Protein AF-F7JP85-F1 (afdb_monomer_lite)

Sequence (120 aa):
MNEALAVYLNLDMENIEKNEEIIRKIDELLLTVGMKYSGIMNLYISVDEQKRDETVFRAEELLRNTDWLKDILSHILIGVITNACPIEEIQTDMMSNPSSEKWVYYEQYYQKTKQLPMQL

Foldseek 3Di:
DFFKKAWAWPDDPVCVVVVVVVLVVLQVQLVVLQWHDPPDDRIIGGVDPVCGVVSNVVSVVSQCPDPVCPRITDDMDTDDDPVDDDPVRDDCVPPDDPDPVVVVVQVVVCVVPVDGPPDD

Secondary structure (DSSP, 8-state):
-EEEEEEEE---TT-HHHHHHHHHHHHHHHHTTTEEE-SSTTEEEESSGGGHHHHHHHHHHHHHH-GGGTTTEEEEEEEE-S-PPPGGG---TTPPPPPHHHHHHHHHHHHHHSSPPP--

Radius of gyration: 17.99 Å; chains: 1; bounding box: 34×34×49 Å

pLDDT: mean 86.04, std 11.63, range [38.41, 97.12]

Structure (mmCIF, N/CA/C/O backbone):
data_AF-F7JP85-F1
#
_entry.id   AF-F7JP85-F1
#
loop_
_atom_site.group_PDB
_atom_site.id
_atom_site.type_symbol
_atom_site.label_atom_id
_atom_site.label_alt_id
_atom_site.label_comp_id
_atom_site.label_asym_id
_atom_site.label_entity_id
_atom_site.label_seq_id
_atom_site.pdbx_PDB_ins_code
_atom_site.Cartn_x
_atom_site.Cartn_y
_atom_site.Cartn_z
_atom_site.occupancy
_atom_site.B_iso_or_equiv
_atom_site.auth_seq_id
_atom_site.auth_comp_id
_atom_site.auth_asym_id
_atom_site.auth_atom_id
_atom_site.pdbx_PDB_model_num
ATOM 1 N N . MET A 1 1 ? 5.811 2.391 -14.028 1.00 65.81 1 MET A N 1
ATOM 2 C CA . MET A 1 1 ? 6.640 2.376 -12.809 1.00 65.81 1 MET A CA 1
ATOM 3 C C . MET A 1 1 ? 5.830 2.998 -11.691 1.00 65.81 1 MET A C 1
ATOM 5 O O . MET A 1 1 ? 5.473 4.176 -11.764 1.00 65.81 1 MET A O 1
ATOM 9 N N . ASN A 1 2 ? 5.481 2.162 -10.727 1.00 78.25 2 ASN A N 1
ATOM 10 C CA . ASN A 1 2 ? 4.768 2.492 -9.509 1.00 78.25 2 ASN A CA 1
ATOM 11 C C . ASN A 1 2 ? 5.764 3.121 -8.537 1.00 78.25 2 ASN A C 1
ATOM 13 O O . ASN A 1 2 ? 6.823 2.569 -8.262 1.00 78.25 2 ASN A O 1
ATOM 17 N N . GLU A 1 3 ? 5.448 4.308 -8.049 1.00 80.19 3 GLU A N 1
ATOM 18 C CA . GLU A 1 3 ? 6.392 5.155 -7.317 1.00 80.19 3 GLU A CA 1
ATOM 19 C C . GLU A 1 3 ? 5.960 5.407 -5.883 1.00 80.19 3 GLU A C 1
ATOM 21 O O . GLU A 1 3 ? 6.793 5.466 -4.977 1.00 80.19 3 GLU A O 1
ATOM 26 N N . ALA A 1 4 ? 4.653 5.498 -5.666 1.00 87.00 4 ALA A N 1
ATOM 27 C CA . ALA A 1 4 ? 4.096 5.756 -4.355 1.00 87.00 4 ALA A CA 1
ATOM 28 C C . ALA A 1 4 ? 2.839 4.928 -4.109 1.00 87.00 4 ALA A C 1
ATOM 30 O O . ALA A 1 4 ? 2.156 4.481 -5.032 1.00 87.00 4 ALA A O 1
ATOM 31 N N . LEU A 1 5 ? 2.516 4.779 -2.833 1.00 93.19 5 LEU A N 1
ATOM 32 C CA . LEU A 1 5 ? 1.313 4.134 -2.339 1.00 93.19 5 LEU A CA 1
ATOM 33 C C . LEU A 1 5 ? 0.571 5.133 -1.450 1.00 93.19 5 LEU A C 1
ATOM 35 O O . LEU A 1 5 ? 1.109 5.570 -0.436 1.00 93.19 5 LEU A O 1
ATOM 39 N N . ALA A 1 6 ? -0.650 5.504 -1.818 1.00 93.62 6 ALA A N 1
ATOM 40 C CA . ALA A 1 6 ? -1.532 6.297 -0.972 1.00 93.62 6 ALA A CA 1
ATOM 41 C C . ALA A 1 6 ? -2.510 5.370 -0.244 1.00 93.62 6 ALA A C 1
ATOM 43 O O . ALA A 1 6 ? -3.207 4.576 -0.883 1.00 93.62 6 ALA A O 1
ATOM 44 N N . VAL A 1 7 ? -2.576 5.483 1.083 1.00 94.44 7 VAL A N 1
ATOM 45 C CA . VAL A 1 7 ? -3.412 4.618 1.929 1.00 94.44 7 VAL A CA 1
ATOM 46 C C . VAL A 1 7 ? -4.565 5.425 2.510 1.00 94.44 7 VAL A C 1
ATOM 48 O O . VAL A 1 7 ? -4.342 6.365 3.268 1.00 94.44 7 VAL A O 1
ATOM 51 N N . TYR A 1 8 ? -5.805 5.084 2.161 1.00 93.88 8 TYR A N 1
ATOM 52 C CA . TYR A 1 8 ? -6.997 5.765 2.670 1.00 93.88 8 TYR A CA 1
ATOM 53 C C . TYR A 1 8 ? -7.722 4.896 3.688 1.00 93.88 8 TYR A C 1
AT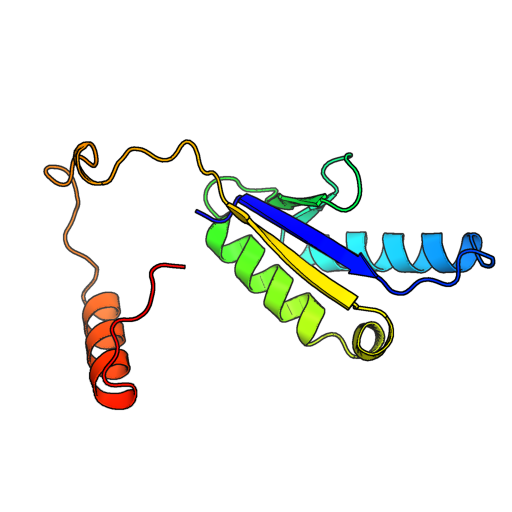OM 55 O O . TYR A 1 8 ? -7.972 3.713 3.452 1.00 93.88 8 TYR A O 1
ATOM 63 N N . LEU A 1 9 ? -8.087 5.508 4.813 1.00 93.62 9 LEU A N 1
ATOM 64 C CA . LEU A 1 9 ? -8.667 4.842 5.973 1.00 93.62 9 LEU A CA 1
ATOM 65 C C . LEU A 1 9 ? -10.013 5.476 6.327 1.00 93.62 9 LEU A C 1
ATOM 67 O O . LEU A 1 9 ? -10.165 6.696 6.276 1.00 93.62 9 LEU A O 1
ATOM 71 N N . ASN A 1 10 ? -10.970 4.649 6.729 1.00 93.06 10 ASN A N 1
ATOM 72 C CA . ASN A 1 10 ? -12.231 5.077 7.318 1.00 93.06 10 ASN A CA 1
ATOM 73 C C . ASN A 1 10 ? -12.023 5.253 8.829 1.00 93.06 10 ASN A C 1
ATOM 75 O O . ASN A 1 10 ? -12.215 4.318 9.605 1.00 93.06 10 ASN A O 1
ATOM 79 N N . LEU A 1 11 ? -11.565 6.437 9.234 1.00 89.88 11 LEU A N 1
ATOM 80 C CA . LEU A 1 11 ? -11.283 6.763 10.632 1.00 89.88 11 LEU A CA 1
ATOM 81 C C . LEU A 1 11 ? -12.424 7.555 11.272 1.00 89.88 11 LEU A C 1
ATOM 83 O O . LEU A 1 11 ? -13.098 8.349 10.615 1.00 89.88 11 LEU A O 1
ATOM 87 N N . ASP A 1 12 ? -12.601 7.358 12.576 1.00 90.94 12 ASP A N 1
ATOM 88 C CA . ASP A 1 12 ? -13.487 8.178 13.397 1.00 90.94 12 ASP A CA 1
ATOM 89 C C . ASP A 1 12 ? -12.748 9.455 13.802 1.00 90.94 12 ASP A C 1
ATOM 91 O O . ASP A 1 12 ? -11.850 9.422 14.643 1.00 90.94 12 ASP A O 1
ATOM 95 N N . MET A 1 13 ? -13.109 10.583 13.194 1.00 87.19 13 MET A N 1
ATOM 96 C CA . MET A 1 13 ? -12.422 11.864 13.390 1.00 87.19 13 MET A CA 1
ATOM 97 C C . MET A 1 13 ? -12.513 12.398 14.827 1.00 87.19 13 MET A C 1
ATOM 99 O O . MET A 1 13 ? -11.731 13.275 15.188 1.00 87.19 13 MET A O 1
ATOM 103 N N . GLU A 1 14 ? -13.426 11.876 15.651 1.00 91.12 14 GLU A N 1
ATOM 104 C CA . GLU A 1 14 ? -13.548 12.263 17.060 1.00 91.12 14 GLU A CA 1
ATOM 105 C C . GLU A 1 14 ? -12.518 11.548 17.953 1.00 91.12 14 GLU A C 1
ATOM 107 O O . GLU A 1 14 ? -12.182 12.043 19.029 1.00 91.12 14 GLU A O 1
ATOM 112 N N . ASN A 1 15 ? -11.955 10.420 17.501 1.00 92.81 15 ASN A N 1
ATOM 113 C CA . ASN A 1 15 ? -11.024 9.600 18.278 1.00 92.81 15 ASN A CA 1
ATOM 114 C C . ASN A 1 15 ? -9.571 9.727 17.790 1.00 92.81 15 ASN A C 1
ATOM 116 O O . ASN A 1 15 ? -8.995 8.810 17.200 1.00 92.81 15 ASN A O 1
ATOM 120 N N . ILE A 1 16 ? -8.976 10.891 18.051 1.00 92.00 16 ILE A N 1
ATOM 121 C CA . ILE A 1 16 ? -7.639 11.264 17.566 1.00 92.00 16 ILE A CA 1
ATOM 122 C C . ILE A 1 16 ? -6.554 10.288 18.047 1.00 92.00 16 ILE A C 1
ATOM 124 O O . ILE A 1 16 ? -5.781 9.800 17.229 1.00 92.00 16 ILE A O 1
ATOM 128 N N . GLU A 1 17 ? -6.521 9.946 19.339 1.00 93.19 17 GLU A N 1
ATOM 129 C CA . GLU A 1 17 ? -5.474 9.076 19.905 1.00 93.19 17 GLU A CA 1
ATOM 130 C C . GLU A 1 17 ? -5.467 7.686 19.254 1.00 93.19 17 GLU A C 1
ATOM 132 O O . GLU A 1 17 ? -4.419 7.162 18.872 1.00 93.19 17 GLU A O 1
ATOM 137 N N . LYS A 1 18 ? -6.653 7.098 19.060 1.00 92.94 18 LYS A N 1
ATOM 138 C CA . LYS A 1 18 ? -6.784 5.801 18.391 1.00 92.94 18 LYS A CA 1
ATOM 139 C C . LYS A 1 18 ? -6.380 5.882 16.920 1.00 92.94 18 LYS A C 1
ATOM 141 O O . LYS A 1 18 ? -5.776 4.945 16.400 1.00 92.94 18 LYS A O 1
ATOM 146 N N . ASN A 1 19 ? -6.707 6.981 16.246 1.00 92.81 19 ASN A N 1
ATOM 147 C CA . ASN A 1 19 ? -6.319 7.198 14.855 1.00 92.81 19 ASN A CA 1
ATOM 148 C C . ASN A 1 19 ? -4.799 7.301 14.707 1.00 92.81 19 ASN A C 1
ATOM 150 O O . ASN A 1 19 ? -4.239 6.679 13.808 1.00 92.81 19 ASN A O 1
ATOM 154 N N . GLU A 1 20 ? -4.127 8.019 15.606 1.00 93.31 20 GLU A N 1
ATOM 155 C CA . GLU A 1 20 ? -2.664 8.099 15.633 1.00 93.31 20 GLU A CA 1
ATOM 156 C C . GLU A 1 20 ? -2.028 6.725 15.872 1.00 93.31 20 GLU A C 1
ATOM 158 O O . GLU A 1 20 ? -1.064 6.361 15.196 1.00 93.31 20 GLU A O 1
ATOM 163 N N . GLU A 1 21 ? -2.596 5.915 16.771 1.00 95.25 21 GLU A N 1
ATOM 164 C CA . GLU A 1 21 ? -2.124 4.548 16.995 1.00 95.25 21 GLU A CA 1
ATOM 165 C C . GLU A 1 21 ? -2.281 3.675 15.740 1.00 95.25 21 GLU A C 1
ATOM 167 O O . GLU A 1 21 ? -1.361 2.933 15.383 1.00 95.25 21 GLU A O 1
ATOM 172 N N . ILE A 1 22 ? -3.420 3.776 15.048 1.00 94.81 22 ILE A N 1
ATOM 173 C CA . ILE A 1 22 ? -3.664 3.069 13.785 1.00 94.81 22 ILE A CA 1
ATOM 174 C C . ILE A 1 22 ? -2.639 3.489 12.729 1.00 94.81 22 ILE A C 1
ATOM 176 O O . ILE A 1 22 ? -2.034 2.618 12.105 1.00 94.81 22 ILE A O 1
ATOM 180 N N . ILE A 1 23 ? -2.416 4.794 12.552 1.00 94.06 23 ILE A N 1
ATOM 181 C CA . ILE A 1 23 ? -1.453 5.325 11.578 1.00 94.06 23 ILE A CA 1
ATOM 182 C C . ILE A 1 23 ? -0.049 4.802 11.890 1.00 94.06 23 ILE A C 1
ATOM 184 O O . ILE A 1 23 ? 0.596 4.235 11.012 1.00 94.06 23 ILE A O 1
ATOM 188 N N . ARG A 1 24 ? 0.385 4.859 13.155 1.00 95.44 24 ARG A N 1
ATOM 189 C CA . ARG A 1 24 ? 1.689 4.321 13.571 1.00 95.44 24 ARG A CA 1
ATOM 190 C C . ARG A 1 24 ? 1.821 2.827 13.271 1.00 95.44 24 ARG A C 1
ATOM 192 O O . ARG A 1 24 ? 2.862 2.385 12.794 1.00 95.44 24 ARG A O 1
ATOM 199 N N . LYS A 1 25 ? 0.775 2.033 13.518 1.00 96.56 25 LYS A N 1
ATOM 200 C CA . LYS A 1 25 ? 0.788 0.596 13.198 1.00 96.56 25 LYS A CA 1
ATOM 201 C C . LYS A 1 25 ? 0.904 0.339 11.697 1.00 96.56 25 LYS A C 1
ATOM 203 O O . LYS A 1 25 ? 1.528 -0.645 11.310 1.00 96.56 25 LYS A O 1
ATOM 208 N N . ILE A 1 26 ? 0.312 1.190 10.858 1.00 96.25 26 ILE A N 1
ATOM 209 C CA . ILE A 1 26 ? 0.465 1.111 9.399 1.00 96.25 26 ILE A CA 1
ATOM 210 C C . ILE A 1 26 ? 1.888 1.487 8.994 1.00 96.25 26 ILE A C 1
ATOM 212 O O . ILE A 1 26 ? 2.474 0.774 8.185 1.00 96.25 26 ILE A O 1
ATOM 216 N N . ASP A 1 27 ? 2.461 2.542 9.576 1.00 96.38 27 ASP A N 1
ATOM 217 C CA . ASP A 1 27 ? 3.846 2.946 9.316 1.00 96.38 27 ASP A CA 1
ATOM 218 C C . ASP A 1 27 ? 4.821 1.806 9.627 1.00 96.38 27 ASP A C 1
ATOM 220 O O . ASP A 1 27 ? 5.652 1.449 8.792 1.00 96.38 27 ASP A O 1
ATOM 224 N N . GLU A 1 28 ? 4.682 1.190 10.804 1.00 96.88 28 GLU A N 1
ATOM 225 C CA . GLU A 1 28 ? 5.487 0.039 11.219 1.00 96.88 28 GLU A CA 1
ATOM 226 C C . GLU A 1 28 ? 5.289 -1.160 10.285 1.00 96.88 28 GLU A C 1
ATOM 228 O O . GLU A 1 28 ? 6.264 -1.793 9.876 1.00 96.88 28 GLU A O 1
ATOM 233 N N . LEU A 1 29 ? 4.041 -1.455 9.908 1.00 97.06 29 LEU A N 1
ATOM 234 C CA . LEU A 1 29 ? 3.701 -2.552 9.006 1.00 97.06 29 LEU A CA 1
ATOM 235 C C . LEU A 1 29 ? 4.324 -2.351 7.619 1.00 97.06 29 L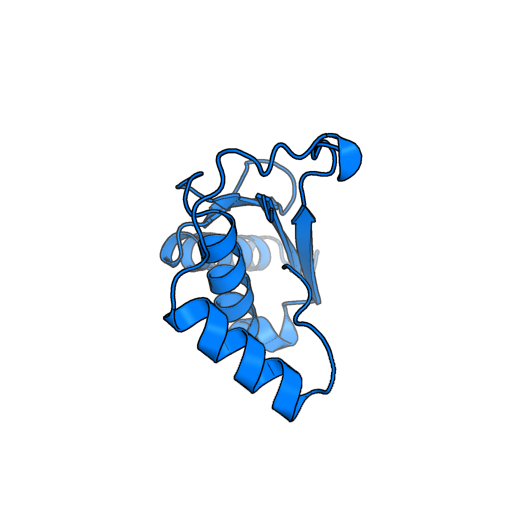EU A C 1
ATOM 237 O O . LEU A 1 29 ? 4.972 -3.254 7.093 1.00 97.06 29 LEU A O 1
ATOM 241 N N . LEU A 1 30 ? 4.170 -1.166 7.035 1.00 97.12 30 LEU A N 1
ATOM 242 C CA . LEU A 1 30 ? 4.698 -0.827 5.716 1.00 97.12 30 LEU A CA 1
ATOM 243 C C . LEU A 1 30 ? 6.228 -0.781 5.696 1.00 97.12 30 LEU A C 1
ATOM 245 O O . LEU A 1 30 ? 6.845 -1.181 4.704 1.00 97.12 30 LEU A O 1
ATOM 249 N N . LEU A 1 31 ? 6.855 -0.411 6.813 1.00 96.81 31 LEU A N 1
ATOM 250 C CA . LEU A 1 31 ? 8.307 -0.448 6.938 1.00 96.81 31 LEU A CA 1
ATOM 251 C C . LEU A 1 31 ? 8.867 -1.870 6.783 1.00 96.81 31 LEU A C 1
ATOM 253 O O . LEU A 1 31 ? 9.951 -2.031 6.222 1.00 96.81 31 LEU A O 1
ATOM 257 N N . THR A 1 32 ? 8.121 -2.908 7.189 1.00 96.94 32 THR A N 1
ATOM 258 C CA . THR A 1 32 ? 8.557 -4.316 7.056 1.00 96.94 32 THR A CA 1
ATOM 259 C C . THR A 1 32 ? 8.767 -4.761 5.608 1.00 96.94 32 THR A C 1
ATOM 261 O O . THR A 1 32 ? 9.586 -5.641 5.347 1.00 96.94 32 THR A O 1
ATOM 264 N N . VAL A 1 33 ? 8.066 -4.131 4.664 1.00 96.31 33 VAL A N 1
ATOM 265 C CA . VAL A 1 33 ? 8.185 -4.397 3.223 1.00 96.31 33 VAL A CA 1
ATOM 266 C C . VAL A 1 33 ? 9.006 -3.339 2.496 1.00 96.31 33 VAL A C 1
ATOM 268 O O . VAL A 1 33 ? 9.128 -3.411 1.280 1.00 96.31 33 VAL A O 1
ATOM 271 N N . GLY A 1 34 ? 9.616 -2.399 3.224 1.00 95.88 34 GLY A N 1
ATOM 272 C CA . GLY A 1 34 ? 10.490 -1.373 2.658 1.00 95.88 34 GLY A CA 1
ATOM 273 C C . GLY A 1 34 ? 9.765 -0.119 2.173 1.00 95.88 34 GLY A C 1
ATOM 274 O O . GLY A 1 34 ? 10.335 0.622 1.375 1.00 95.88 34 GLY A O 1
ATOM 275 N N . MET A 1 35 ? 8.545 0.143 2.648 1.00 96.31 35 MET A N 1
ATOM 276 C CA . MET A 1 35 ? 7.825 1.396 2.405 1.00 96.31 35 MET A CA 1
ATOM 277 C C . MET A 1 35 ? 7.925 2.310 3.627 1.00 96.31 35 MET A C 1
ATOM 279 O O . MET A 1 35 ? 7.725 1.874 4.755 1.00 96.31 35 MET A O 1
ATOM 283 N N . LYS A 1 36 ? 8.198 3.597 3.418 1.00 96.38 36 LYS A N 1
ATOM 284 C CA . LYS A 1 36 ? 8.218 4.611 4.483 1.00 96.38 36 LYS A CA 1
ATOM 285 C C . LYS A 1 36 ? 7.226 5.724 4.195 1.00 96.38 36 LYS A C 1
ATOM 287 O O . LYS A 1 36 ? 6.979 6.044 3.031 1.00 96.38 36 LYS A O 1
ATOM 292 N N . TYR A 1 37 ? 6.706 6.349 5.246 1.00 95.56 37 TYR A N 1
ATOM 293 C CA . TYR A 1 37 ? 5.908 7.558 5.095 1.00 95.56 37 TYR A CA 1
ATOM 294 C C . TYR A 1 37 ? 6.737 8.664 4.425 1.00 95.56 37 TYR A C 1
ATOM 296 O O . TYR A 1 37 ? 7.898 8.899 4.771 1.00 95.56 37 TYR A O 1
ATOM 304 N N . SER A 1 38 ? 6.145 9.328 3.436 1.00 91.56 38 SER A N 1
ATOM 305 C CA . SER A 1 38 ? 6.809 10.363 2.637 1.00 91.56 38 SER A CA 1
ATOM 306 C C . SER A 1 38 ? 6.937 11.710 3.358 1.00 91.56 38 SER A C 1
ATOM 308 O O . SER A 1 38 ? 7.681 12.574 2.902 1.00 91.56 38 SER A O 1
ATOM 310 N N . GLY A 1 39 ? 6.208 11.913 4.462 1.00 89.25 39 GLY A N 1
ATOM 311 C CA . GLY A 1 39 ? 6.052 13.227 5.094 1.00 89.25 39 GLY A CA 1
ATOM 312 C C . GLY A 1 39 ? 4.891 14.050 4.528 1.00 89.25 39 GLY A C 1
ATOM 313 O O . GLY A 1 39 ? 4.618 15.134 5.039 1.00 89.25 39 GLY A O 1
ATOM 314 N N . ILE A 1 40 ? 4.204 13.554 3.493 1.00 85.12 40 ILE A N 1
ATOM 315 C CA . ILE A 1 40 ? 3.142 14.277 2.793 1.00 85.12 40 ILE A CA 1
ATOM 316 C C . ILE A 1 40 ? 1.848 13.456 2.804 1.00 85.12 40 ILE A C 1
ATOM 318 O O . ILE A 1 40 ? 1.785 12.358 2.250 1.00 85.12 40 ILE A O 1
ATOM 322 N N . MET A 1 41 ? 0.787 14.042 3.367 1.00 87.56 41 MET A N 1
ATOM 323 C CA . MET A 1 41 ? -0.572 13.484 3.387 1.00 87.56 41 MET A CA 1
ATOM 324 C C . MET A 1 41 ? -0.608 12.033 3.903 1.00 87.56 41 MET A C 1
ATOM 326 O O . MET A 1 41 ? -0.297 11.781 5.057 1.00 87.56 41 MET A O 1
ATOM 330 N N . ASN A 1 42 ? -1.009 11.088 3.057 1.00 90.50 42 ASN A N 1
ATOM 331 C CA . ASN A 1 42 ? -1.123 9.660 3.334 1.00 90.50 42 ASN A CA 1
ATOM 332 C C . ASN A 1 42 ? -0.266 8.826 2.364 1.00 90.50 42 ASN A C 1
ATOM 334 O O . ASN A 1 42 ? -0.616 7.691 2.028 1.00 90.50 42 ASN A O 1
ATOM 338 N N . LEU A 1 43 ? 0.819 9.423 1.857 1.00 93.12 43 LEU A N 1
ATOM 339 C CA . LEU A 1 43 ? 1.684 8.835 0.840 1.00 93.12 43 LEU A CA 1
ATOM 340 C C . LEU A 1 43 ? 2.876 8.112 1.458 1.00 93.12 43 LEU A C 1
ATOM 342 O O . LEU A 1 43 ? 3.599 8.666 2.291 1.00 93.12 43 LEU A O 1
ATOM 346 N N . TYR A 1 44 ? 3.136 6.919 0.943 1.00 95.50 44 TYR A N 1
ATOM 347 C CA . TYR A 1 44 ? 4.275 6.080 1.270 1.00 95.50 44 TYR A CA 1
ATOM 348 C C . TYR A 1 44 ? 5.125 5.848 0.026 1.00 95.50 44 TYR A C 1
ATOM 350 O O . TYR A 1 44 ? 4.600 5.695 -1.077 1.00 95.50 44 TYR A O 1
ATOM 358 N N . ILE A 1 45 ? 6.438 5.805 0.214 1.00 94.31 45 ILE A N 1
ATOM 359 C CA . ILE A 1 45 ? 7.426 5.631 -0.853 1.00 94.31 45 ILE A CA 1
ATOM 360 C C . ILE A 1 45 ? 8.393 4.504 -0.509 1.00 94.31 45 ILE A C 1
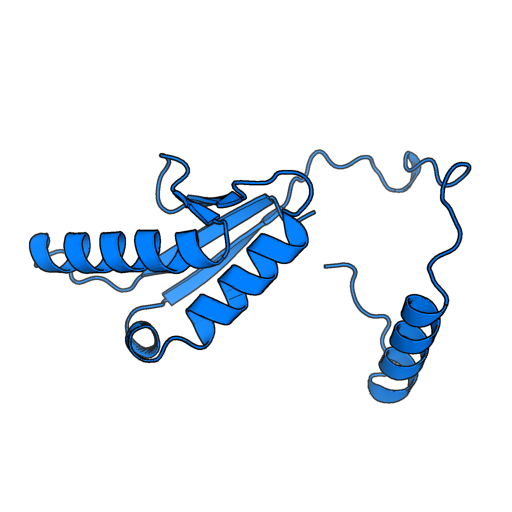ATOM 362 O O . ILE A 1 45 ? 8.639 4.225 0.668 1.00 94.31 45 ILE A O 1
ATOM 366 N N . SER A 1 46 ? 8.967 3.880 -1.536 1.00 94.00 46 SER A N 1
ATOM 367 C CA . SER A 1 46 ? 9.997 2.859 -1.339 1.00 94.00 46 SER A CA 1
ATOM 368 C C . SER A 1 46 ? 11.244 3.468 -0.695 1.00 94.00 46 SER A C 1
ATOM 370 O O . SER A 1 46 ? 11.677 4.567 -1.042 1.00 94.00 46 SER A O 1
ATOM 372 N N . VAL A 1 47 ? 11.845 2.736 0.240 1.00 94.50 47 VAL A N 1
ATOM 373 C CA . VAL A 1 47 ? 13.169 3.056 0.788 1.00 94.50 47 VAL A CA 1
ATOM 374 C C . VAL A 1 47 ? 14.263 2.791 -0.254 1.00 94.50 47 VAL A C 1
ATOM 376 O O . VAL A 1 47 ? 15.255 3.515 -0.283 1.00 94.50 47 VAL A O 1
ATOM 379 N N . ASP A 1 48 ? 14.071 1.782 -1.109 1.00 91.38 48 ASP A N 1
ATOM 380 C CA . ASP A 1 48 ? 14.977 1.414 -2.203 1.00 91.38 48 ASP A CA 1
ATOM 381 C C . ASP A 1 48 ? 14.343 1.766 -3.556 1.00 91.38 48 ASP A C 1
ATOM 383 O O . ASP A 1 48 ? 13.364 1.149 -3.991 1.00 91.38 48 ASP A O 1
ATOM 387 N N . GLU A 1 49 ? 14.908 2.764 -4.234 1.00 84.62 49 GLU A N 1
ATOM 388 C CA . GLU A 1 49 ? 14.435 3.227 -5.539 1.00 84.62 49 GLU A CA 1
ATOM 389 C C . GLU A 1 49 ? 14.537 2.157 -6.638 1.00 84.62 49 GLU A C 1
ATOM 391 O O . GLU A 1 49 ? 13.739 2.148 -7.574 1.00 84.62 49 GLU A O 1
ATOM 396 N N . GLN A 1 50 ? 15.480 1.219 -6.530 1.00 85.12 50 GLN A N 1
ATOM 397 C CA . GLN A 1 50 ? 15.663 0.175 -7.543 1.00 85.12 50 GLN A CA 1
ATOM 398 C C . GLN A 1 50 ? 14.608 -0.931 -7.443 1.00 85.12 50 GLN A C 1
ATOM 400 O O . GLN A 1 50 ? 14.425 -1.691 -8.391 1.00 85.12 50 GLN A O 1
ATOM 405 N N . LYS A 1 51 ? 13.899 -1.011 -6.311 1.00 85.94 51 LYS A N 1
ATOM 406 C CA . LYS A 1 51 ? 12.884 -2.036 -6.034 1.00 85.94 51 LYS A CA 1
ATOM 407 C C . LYS A 1 51 ? 11.470 -1.479 -5.931 1.00 85.94 51 LYS A C 1
ATOM 409 O O . LYS A 1 51 ? 10.582 -2.200 -5.497 1.00 85.94 51 LYS A O 1
ATOM 414 N N . ARG A 1 52 ? 11.242 -0.224 -6.340 1.00 86.38 52 ARG A N 1
ATOM 415 C CA . ARG A 1 52 ? 9.953 0.481 -6.193 1.00 86.38 52 ARG A CA 1
ATOM 416 C C . ARG A 1 52 ? 8.739 -0.363 -6.566 1.00 86.38 52 ARG A C 1
ATOM 418 O O . ARG A 1 52 ? 7.866 -0.540 -5.725 1.00 86.38 52 ARG A O 1
ATOM 425 N N . ASP A 1 53 ? 8.718 -0.922 -7.775 1.00 84.94 53 ASP A N 1
ATOM 426 C CA . ASP A 1 53 ? 7.573 -1.702 -8.261 1.00 84.94 53 ASP A CA 1
ATOM 427 C C . ASP A 1 53 ? 7.299 -2.932 -7.377 1.00 84.94 53 ASP A C 1
ATOM 429 O O . ASP A 1 53 ? 6.160 -3.184 -6.985 1.00 84.94 53 ASP A O 1
ATOM 433 N N . GLU A 1 54 ? 8.350 -3.666 -7.002 1.00 88.31 54 GLU A N 1
ATOM 434 C CA . GLU A 1 54 ? 8.251 -4.842 -6.132 1.00 88.31 54 GLU A CA 1
ATOM 435 C C . GLU A 1 54 ? 7.803 -4.463 -4.712 1.00 88.31 54 GLU A C 1
ATOM 437 O O . GLU A 1 54 ? 6.936 -5.121 -4.134 1.00 88.31 54 GLU A O 1
ATOM 442 N N . THR A 1 55 ? 8.369 -3.394 -4.152 1.00 92.50 55 THR A N 1
ATOM 443 C CA . THR A 1 55 ? 8.041 -2.887 -2.816 1.00 92.50 55 THR A CA 1
ATOM 444 C C . THR A 1 55 ? 6.583 -2.424 -2.748 1.00 92.50 55 THR A C 1
ATOM 446 O O . THR A 1 55 ? 5.870 -2.788 -1.814 1.00 92.50 55 THR A O 1
ATOM 449 N N . VAL A 1 56 ? 6.108 -1.678 -3.754 1.00 90.94 56 VAL A N 1
ATOM 450 C CA . VAL A 1 56 ? 4.714 -1.214 -3.839 1.00 90.94 56 VAL A CA 1
ATOM 451 C C . VAL A 1 56 ? 3.753 -2.396 -3.964 1.00 90.94 56 VAL A C 1
ATOM 453 O O . VAL A 1 56 ? 2.754 -2.435 -3.247 1.00 90.94 56 VAL A O 1
ATOM 456 N N . PHE A 1 57 ? 4.073 -3.388 -4.802 1.00 91.19 57 PHE A N 1
ATOM 457 C CA . PHE A 1 57 ? 3.264 -4.601 -4.941 1.00 91.19 57 PHE A CA 1
ATOM 458 C C . PHE A 1 57 ? 3.148 -5.372 -3.616 1.00 91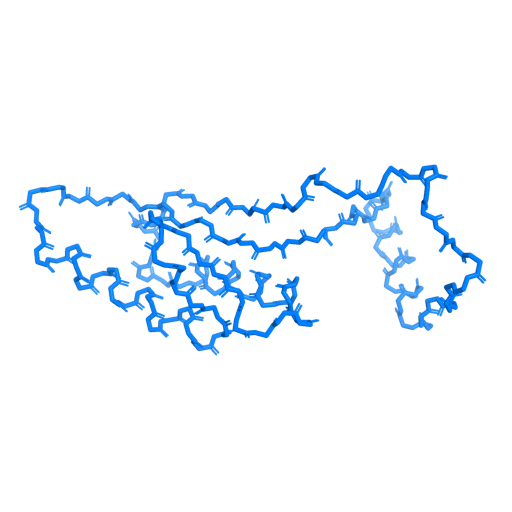.19 57 PHE A C 1
ATOM 460 O O . PHE A 1 57 ? 2.047 -5.695 -3.170 1.00 91.19 57 PHE A O 1
ATOM 467 N N . ARG A 1 58 ? 4.279 -5.614 -2.939 1.00 93.50 58 ARG A N 1
ATOM 468 C CA . ARG A 1 58 ? 4.301 -6.295 -1.633 1.00 93.50 58 ARG A CA 1
ATOM 469 C C . ARG A 1 58 ? 3.541 -5.513 -0.565 1.00 93.50 58 ARG A C 1
ATOM 471 O O . ARG A 1 58 ? 2.876 -6.113 0.272 1.00 93.50 58 ARG A O 1
ATOM 478 N N . ALA A 1 59 ? 3.627 -4.186 -0.587 1.00 95.31 59 ALA A N 1
ATOM 479 C CA . ALA A 1 59 ? 2.895 -3.328 0.334 1.00 95.31 59 ALA A CA 1
ATOM 480 C C . ALA A 1 59 ? 1.384 -3.373 0.105 1.00 95.31 59 ALA A C 1
ATOM 482 O O . ALA A 1 59 ? 0.626 -3.472 1.070 1.00 95.31 59 ALA A O 1
ATOM 483 N N . GLU A 1 60 ? 0.938 -3.356 -1.151 1.00 94.62 60 GLU A N 1
ATOM 484 C CA . GLU A 1 60 ? -0.475 -3.533 -1.475 1.00 94.62 60 GLU A CA 1
ATOM 485 C C . GLU A 1 60 ? -0.988 -4.891 -0.973 1.00 94.62 60 GLU A C 1
ATOM 487 O O . GLU A 1 60 ? -2.009 -4.956 -0.283 1.00 94.62 60 GLU A O 1
ATOM 492 N N . GLU A 1 61 ? -0.258 -5.970 -1.270 1.00 95.19 61 GLU A N 1
ATOM 493 C CA . GLU A 1 61 ? -0.609 -7.320 -0.832 1.00 95.19 61 GLU A CA 1
ATOM 494 C C . GLU A 1 61 ? -0.660 -7.421 0.700 1.00 95.19 61 GLU A C 1
ATOM 496 O O . GLU A 1 61 ? -1.615 -7.972 1.255 1.00 95.19 61 GLU A O 1
ATOM 501 N N . LEU A 1 62 ? 0.320 -6.840 1.395 1.00 96.75 62 LEU A N 1
ATOM 502 C CA . LEU A 1 62 ? 0.378 -6.814 2.854 1.00 96.75 62 LEU A CA 1
ATOM 503 C C . LEU A 1 62 ? -0.848 -6.123 3.459 1.00 96.75 62 LEU A C 1
ATOM 505 O O . LEU A 1 62 ? -1.500 -6.686 4.340 1.00 96.75 62 LEU A O 1
ATOM 509 N N . LEU A 1 63 ? -1.191 -4.924 2.979 1.00 95.81 63 LEU A N 1
ATOM 510 C CA . LEU A 1 63 ? -2.326 -4.157 3.497 1.00 95.81 63 LEU A CA 1
ATOM 511 C C . LEU A 1 63 ? -3.656 -4.878 3.259 1.00 95.81 63 LEU A C 1
ATOM 513 O O . LEU A 1 63 ? -4.494 -4.923 4.158 1.00 95.81 63 LEU A O 1
ATOM 517 N N . ARG A 1 64 ? -3.845 -5.485 2.079 1.00 93.56 64 ARG A N 1
ATOM 518 C CA . ARG A 1 64 ? -5.077 -6.219 1.739 1.00 93.56 64 ARG A CA 1
ATOM 519 C C . ARG A 1 64 ? -5.265 -7.497 2.554 1.00 93.56 64 ARG A C 1
ATOM 521 O O . ARG A 1 64 ? -6.400 -7.863 2.851 1.00 93.56 64 ARG A O 1
ATOM 528 N N . ASN A 1 65 ? -4.173 -8.169 2.910 1.00 94.62 65 ASN A N 1
ATOM 529 C CA . ASN A 1 65 ? -4.208 -9.432 3.650 1.00 94.62 65 ASN A CA 1
ATOM 530 C C . ASN A 1 65 ? -4.122 -9.256 5.173 1.00 94.62 65 ASN A C 1
ATOM 532 O O . ASN A 1 65 ? -4.174 -10.236 5.913 1.00 94.62 65 ASN A O 1
ATOM 536 N N . THR A 1 66 ? -4.009 -8.022 5.662 1.00 95.75 66 THR A N 1
ATOM 537 C CA . THR A 1 66 ? -3.937 -7.740 7.094 1.00 95.75 66 THR A CA 1
ATOM 538 C C . THR A 1 66 ? -5.337 -7.712 7.709 1.00 95.75 66 THR A C 1
ATOM 540 O O . THR A 1 66 ? -6.132 -6.813 7.446 1.00 95.75 66 THR A O 1
ATOM 543 N N . ASP A 1 67 ? -5.637 -8.682 8.576 1.00 94.75 67 ASP A N 1
ATOM 544 C CA . ASP A 1 67 ? -6.988 -8.892 9.118 1.00 94.75 67 ASP A CA 1
ATOM 545 C C . ASP A 1 67 ? -7.582 -7.671 9.827 1.00 94.75 67 ASP A C 1
ATOM 547 O O . ASP A 1 67 ? -8.740 -7.330 9.599 1.00 94.75 67 ASP A O 1
ATOM 551 N N . TRP A 1 68 ? -6.795 -6.983 10.657 1.00 94.06 68 TRP A N 1
ATOM 552 C CA . TRP A 1 68 ? -7.280 -5.830 11.422 1.00 94.06 68 TRP A CA 1
ATOM 553 C C . TRP A 1 68 ? -7.525 -4.582 10.559 1.00 94.06 68 TRP A C 1
ATOM 555 O O . TRP A 1 68 ? -8.129 -3.628 11.042 1.00 94.06 68 TRP A O 1
ATOM 565 N N . LEU A 1 69 ? -7.083 -4.586 9.296 1.00 93.88 69 LEU A N 1
ATOM 566 C CA . LEU A 1 69 ? -7.331 -3.505 8.345 1.00 93.88 69 LEU A CA 1
ATOM 567 C C . LEU A 1 69 ? -8.622 -3.695 7.540 1.00 93.88 69 LEU A C 1
ATOM 569 O O . LEU A 1 69 ? -9.059 -2.732 6.924 1.00 93.88 69 LEU A O 1
ATOM 573 N N . LYS A 1 70 ? -9.269 -4.869 7.550 1.00 90.56 70 LYS A N 1
ATOM 574 C CA . LYS A 1 70 ? -10.415 -5.166 6.662 1.00 90.56 70 LYS A CA 1
ATOM 575 C C . LYS A 1 70 ? -11.583 -4.181 6.774 1.00 90.56 70 LYS A C 1
ATOM 577 O O . LYS A 1 70 ? -12.173 -3.843 5.755 1.00 90.56 70 LYS A O 1
ATOM 582 N N . ASP A 1 71 ? -11.872 -3.695 7.979 1.00 90.50 71 ASP A N 1
ATOM 583 C CA . ASP A 1 71 ? -12.979 -2.758 8.231 1.00 90.50 71 ASP A CA 1
ATOM 584 C C . ASP A 1 71 ? -12.527 -1.285 8.288 1.00 90.50 71 ASP A C 1
ATOM 586 O O . ASP A 1 71 ? -13.348 -0.379 8.420 1.00 90.50 71 ASP A O 1
ATOM 590 N N . ILE A 1 72 ? -11.215 -1.037 8.197 1.00 93.12 72 ILE A N 1
ATOM 591 C CA . ILE A 1 72 ? -10.601 0.293 8.339 1.00 93.12 72 ILE A CA 1
ATOM 592 C C . ILE A 1 72 ? -10.073 0.788 6.990 1.00 93.12 72 ILE A C 1
ATOM 594 O O . ILE A 1 72 ? -10.196 1.966 6.665 1.00 93.12 72 ILE A O 1
ATOM 598 N N . LEU A 1 73 ? -9.482 -0.097 6.193 1.00 93.81 73 LEU A N 1
ATOM 599 C CA . LEU A 1 73 ? -8.910 0.215 4.893 1.00 93.81 73 LEU A CA 1
ATOM 600 C C . LEU A 1 73 ? -10.028 0.535 3.899 1.00 93.81 73 LEU A C 1
ATOM 602 O O . LEU A 1 73 ? -10.835 -0.320 3.548 1.00 93.81 73 LEU A O 1
ATOM 606 N N . SER A 1 74 ? -10.050 1.778 3.429 1.00 93.56 74 SER A N 1
ATOM 607 C CA . SER A 1 74 ? -11.038 2.261 2.466 1.00 93.56 74 SER A CA 1
ATOM 608 C C . SER A 1 74 ? -10.618 1.905 1.043 1.00 93.56 74 SER A C 1
ATOM 610 O O . SER A 1 74 ? -11.311 1.184 0.329 1.00 93.56 74 SER A O 1
ATOM 612 N N . HIS A 1 75 ? -9.454 2.398 0.624 1.00 91.12 75 HIS A N 1
ATOM 613 C CA . HIS A 1 75 ? -8.882 2.118 -0.685 1.00 91.12 75 HIS A CA 1
ATOM 614 C C . HIS A 1 75 ? -7.386 2.432 -0.700 1.00 91.12 75 HIS A C 1
ATOM 616 O O . HIS A 1 75 ? -6.863 3.165 0.142 1.00 91.12 75 HIS A O 1
ATOM 622 N N . ILE A 1 76 ? -6.706 1.853 -1.683 1.00 92.69 76 ILE A N 1
ATOM 623 C CA . ILE A 1 76 ? -5.288 2.062 -1.954 1.00 92.69 76 ILE A CA 1
ATOM 624 C C . ILE A 1 76 ? -5.197 2.690 -3.341 1.00 92.69 76 ILE A C 1
ATOM 626 O O . ILE A 1 76 ? -5.801 2.168 -4.280 1.00 92.69 76 ILE A O 1
ATOM 630 N N . LEU A 1 77 ? -4.456 3.790 -3.474 1.00 91.31 77 LEU A N 1
ATOM 631 C CA . LEU A 1 77 ? -4.106 4.348 -4.781 1.00 91.31 77 LEU A CA 1
ATOM 632 C C . LEU A 1 77 ? -2.614 4.169 -5.022 1.00 91.31 77 LEU A C 1
ATOM 634 O O . LEU A 1 77 ? -1.796 4.486 -4.161 1.00 91.31 77 LEU A O 1
ATOM 638 N N . ILE A 1 78 ? -2.266 3.684 -6.208 1.00 89.69 78 ILE A N 1
ATOM 639 C CA . ILE A 1 78 ? -0.878 3.558 -6.636 1.00 89.69 78 ILE A CA 1
ATOM 640 C C . ILE A 1 78 ? -0.535 4.794 -7.464 1.00 89.69 78 ILE A C 1
ATOM 642 O O . ILE A 1 78 ? -1.155 5.067 -8.492 1.00 89.69 78 ILE A O 1
ATOM 646 N N . GLY A 1 79 ? 0.433 5.567 -6.981 1.00 82.25 79 GLY A N 1
ATOM 647 C CA . GLY A 1 79 ? 0.988 6.701 -7.700 1.00 82.25 79 GLY A CA 1
ATOM 648 C C . GLY A 1 79 ? 1.972 6.208 -8.750 1.00 82.25 79 GLY A C 1
ATOM 649 O O . GLY A 1 79 ? 2.970 5.575 -8.410 1.00 82.25 79 GLY A O 1
ATOM 650 N N . VAL A 1 80 ? 1.704 6.517 -10.014 1.00 78.88 80 VAL A N 1
ATOM 651 C CA . VAL A 1 80 ? 2.607 6.254 -11.140 1.00 78.88 80 VAL A CA 1
ATOM 652 C C . VAL A 1 80 ? 3.225 7.557 -11.623 1.00 78.88 80 VAL A C 1
ATOM 654 O O . VAL A 1 80 ? 2.550 8.583 -11.714 1.00 78.88 80 VAL A O 1
ATOM 657 N N . ILE A 1 81 ? 4.511 7.519 -11.969 1.00 66.19 81 ILE A N 1
ATOM 658 C CA . ILE A 1 81 ? 5.140 8.633 -12.676 1.00 66.19 81 ILE A CA 1
ATOM 659 C C . ILE A 1 81 ? 4.535 8.730 -14.082 1.00 66.19 81 ILE A C 1
ATOM 661 O O . ILE A 1 81 ? 4.616 7.793 -14.875 1.00 66.19 81 ILE A O 1
ATOM 665 N N . THR A 1 82 ? 3.958 9.890 -14.397 1.00 62.12 82 THR A N 1
ATOM 666 C CA . THR A 1 82 ? 3.379 10.191 -15.714 1.00 62.12 82 THR A CA 1
ATOM 667 C C . THR A 1 82 ? 4.292 11.040 -16.598 1.00 62.12 82 THR A C 1
ATOM 669 O O . THR A 1 82 ? 3.955 11.253 -17.756 1.00 62.12 82 THR A O 1
ATOM 672 N N . ASN A 1 83 ? 5.460 11.491 -16.110 1.00 61.22 83 ASN A N 1
ATOM 673 C CA . ASN A 1 83 ? 6.507 12.082 -16.965 1.00 61.22 83 ASN A CA 1
ATOM 674 C C . ASN A 1 83 ? 7.342 11.009 -17.694 1.00 61.22 83 ASN A C 1
ATOM 676 O O . ASN A 1 83 ? 8.493 11.241 -18.060 1.00 61.22 83 ASN A O 1
ATOM 680 N N . ALA A 1 84 ? 6.762 9.821 -17.865 1.00 60.34 84 ALA A N 1
ATOM 681 C CA . ALA A 1 84 ? 7.374 8.734 -18.590 1.00 60.34 84 ALA A CA 1
ATOM 682 C C . ALA A 1 84 ? 7.595 9.142 -20.051 1.00 60.34 84 ALA A C 1
ATOM 684 O O . ALA A 1 84 ? 6.767 9.814 -20.668 1.00 60.34 84 ALA A O 1
ATOM 685 N N . CYS A 1 85 ? 8.739 8.713 -20.570 1.00 57.78 85 CYS A N 1
ATOM 686 C CA . CYS A 1 85 ? 9.111 8.816 -21.969 1.00 57.78 85 CYS A CA 1
ATOM 687 C C . CYS A 1 85 ? 7.956 8.285 -22.849 1.00 57.78 85 CYS A C 1
ATOM 689 O O . CYS A 1 85 ? 7.494 7.165 -22.594 1.00 57.78 85 CYS A O 1
ATOM 691 N N . PRO A 1 86 ? 7.446 9.067 -23.823 1.00 62.75 86 PRO A N 1
ATOM 692 C CA . PRO A 1 86 ? 6.467 8.593 -24.801 1.00 62.75 86 PRO A CA 1
ATOM 693 C C . PRO A 1 86 ? 6.911 7.265 -25.418 1.00 62.75 86 PRO A C 1
ATOM 695 O O . PRO A 1 86 ? 8.110 7.032 -25.567 1.00 62.75 86 PRO A O 1
ATOM 698 N N . ILE A 1 87 ? 5.975 6.387 -25.793 1.00 61.72 87 ILE A N 1
ATOM 699 C CA . ILE A 1 87 ? 6.326 5.054 -26.318 1.00 61.72 87 ILE A CA 1
ATOM 700 C C . ILE A 1 87 ? 7.213 5.152 -27.568 1.00 61.72 87 ILE A C 1
ATOM 702 O O . ILE A 1 87 ? 8.062 4.297 -27.800 1.00 61.72 87 ILE A O 1
ATOM 706 N N . GLU A 1 88 ? 7.049 6.231 -28.331 1.00 66.25 88 GLU A N 1
ATOM 707 C CA . GLU A 1 88 ? 7.824 6.570 -29.521 1.00 66.25 88 GLU A CA 1
ATOM 708 C C . GLU A 1 88 ? 9.278 6.953 -29.204 1.00 66.25 88 GLU A C 1
ATOM 710 O O . GLU A 1 88 ? 10.142 6.873 -30.075 1.00 66.25 88 GLU A O 1
ATOM 715 N N . GLU A 1 89 ? 9.551 7.366 -27.969 1.00 71.06 89 GLU A N 1
ATOM 716 C CA . GLU A 1 89 ? 10.865 7.790 -27.491 1.00 71.06 89 GLU A CA 1
ATOM 717 C C . GLU A 1 89 ? 11.582 6.687 -26.681 1.00 71.06 89 GLU A C 1
ATOM 719 O O . GLU A 1 89 ? 12.754 6.843 -26.329 1.00 71.06 89 GLU A O 1
ATOM 724 N N . ILE A 1 90 ? 10.926 5.542 -26.427 1.00 70.94 90 ILE A N 1
ATOM 725 C CA . ILE A 1 90 ? 11.546 4.388 -25.760 1.00 70.94 90 ILE A CA 1
ATOM 726 C C . ILE A 1 90 ? 12.594 3.762 -26.691 1.00 70.94 90 ILE A C 1
ATOM 728 O O . ILE A 1 90 ? 12.279 3.082 -27.666 1.00 70.94 90 ILE A O 1
ATOM 732 N N . GLN A 1 91 ? 13.866 3.951 -26.349 1.00 72.44 91 GLN A N 1
ATOM 733 C CA . GLN A 1 91 ? 15.000 3.320 -27.022 1.00 72.44 91 GLN A CA 1
ATOM 734 C C . GLN A 1 91 ? 15.112 1.841 -26.617 1.00 72.44 91 GLN A C 1
ATOM 736 O O . GLN A 1 91 ? 15.579 1.503 -25.529 1.00 72.44 91 GLN A O 1
ATOM 741 N N . THR A 1 92 ? 14.635 0.943 -27.484 1.00 76.31 92 THR A N 1
ATOM 742 C CA . THR A 1 92 ? 14.658 -0.516 -27.254 1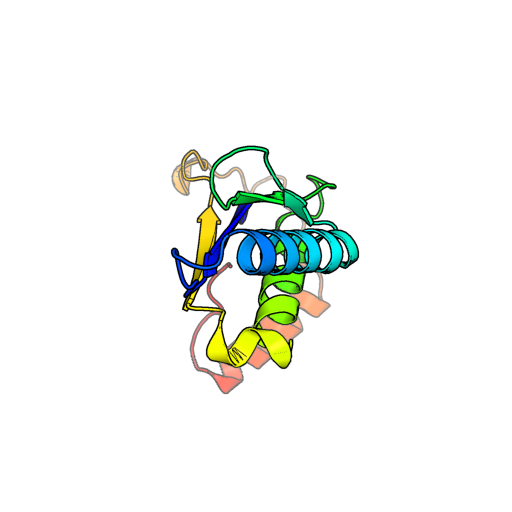.00 7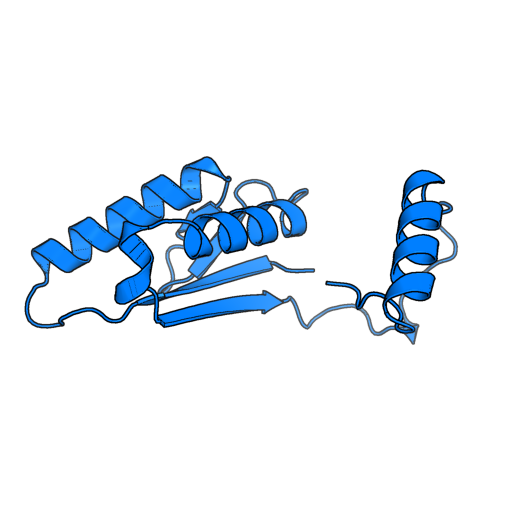6.31 92 THR A CA 1
ATOM 743 C C . THR A 1 92 ? 15.911 -1.206 -27.796 1.00 76.31 92 THR A C 1
ATOM 745 O O . THR A 1 92 ? 16.087 -2.407 -27.616 1.00 76.31 92 THR A O 1
ATOM 748 N N . ASP A 1 93 ? 16.772 -0.472 -28.492 1.00 79.75 93 ASP A N 1
ATOM 749 C CA . ASP A 1 93 ? 17.983 -0.950 -29.166 1.00 79.75 93 ASP A CA 1
ATOM 750 C C . ASP A 1 93 ? 19.028 -1.524 -28.201 1.00 79.75 93 ASP A C 1
ATOM 752 O O . ASP A 1 93 ? 19.746 -2.458 -28.554 1.00 79.75 93 ASP A O 1
ATOM 756 N N . MET A 1 94 ? 19.063 -1.023 -26.966 1.00 76.19 94 MET A N 1
ATOM 757 C CA . MET A 1 94 ? 19.953 -1.509 -25.906 1.00 76.19 94 MET A CA 1
ATOM 758 C C . MET A 1 94 ? 19.272 -2.483 -24.928 1.00 76.19 94 MET A C 1
ATOM 760 O O . MET A 1 94 ? 19.886 -2.898 -23.941 1.00 76.19 94 MET A O 1
ATOM 764 N N . MET A 1 95 ? 18.008 -2.859 -25.163 1.00 78.19 95 MET A N 1
ATOM 765 C CA . MET A 1 95 ? 17.302 -3.792 -24.283 1.00 78.19 95 MET A CA 1
ATOM 766 C C . MET A 1 95 ? 17.800 -5.224 -24.493 1.00 78.19 95 MET A C 1
ATOM 768 O O . MET A 1 95 ? 17.875 -5.734 -25.609 1.00 78.19 95 MET A O 1
ATOM 772 N N . SER A 1 96 ? 18.112 -5.900 -23.389 1.00 76.12 96 SER A N 1
ATOM 773 C CA . SER A 1 96 ? 18.398 -7.333 -23.400 1.00 76.12 96 SER A CA 1
ATOM 774 C C . SER A 1 96 ? 17.109 -8.129 -23.601 1.00 76.12 96 SER A C 1
ATOM 776 O O . SER A 1 96 ? 16.027 -7.714 -23.177 1.00 76.12 96 SER A O 1
ATOM 778 N N . ASN A 1 97 ? 17.225 -9.296 -24.241 1.00 77.19 97 ASN A N 1
ATOM 779 C CA . ASN A 1 97 ? 16.094 -10.209 -24.366 1.00 77.19 97 ASN A CA 1
ATOM 780 C C . ASN A 1 97 ? 15.528 -10.531 -22.971 1.00 77.19 97 ASN A C 1
ATOM 782 O O . ASN A 1 97 ? 16.313 -10.789 -22.052 1.00 77.19 97 ASN A O 1
ATOM 786 N N . PRO A 1 98 ? 14.190 -10.554 -22.802 1.00 77.44 98 PRO A N 1
ATOM 787 C CA . PRO A 1 98 ? 13.578 -11.001 -21.558 1.00 77.44 98 PRO A CA 1
ATOM 788 C C . PRO A 1 98 ? 14.110 -12.380 -21.168 1.00 77.44 98 PRO A C 1
ATOM 790 O O . PRO A 1 98 ? 14.379 -13.208 -22.044 1.00 77.44 98 PRO A O 1
ATOM 793 N N . SER A 1 99 ? 14.235 -12.638 -19.864 1.00 80.38 99 SER A N 1
ATOM 794 C CA . SER A 1 99 ? 14.668 -13.953 -19.392 1.00 80.38 99 SER A CA 1
ATOM 795 C C . SER A 1 99 ? 13.698 -15.044 -19.859 1.00 80.38 99 SER A C 1
ATOM 797 O O . SER A 1 99 ? 12.502 -14.800 -20.059 1.00 80.38 99 SER A O 1
ATOM 799 N N . SER A 1 100 ? 14.206 -16.262 -20.033 1.00 82.94 100 SER A N 1
ATOM 800 C CA . SER A 1 100 ? 13.407 -17.400 -20.496 1.00 82.94 100 SER A CA 1
ATOM 801 C C . SER A 1 100 ? 12.215 -17.681 -19.575 1.00 82.94 100 SER A C 1
ATOM 803 O O . SER A 1 100 ? 11.129 -18.004 -20.050 1.00 82.94 100 SER A O 1
ATOM 805 N N . GLU A 1 101 ? 12.374 -17.490 -18.264 1.00 80.06 101 GLU A N 1
ATOM 806 C CA . GLU A 1 101 ? 11.300 -17.657 -17.278 1.00 80.06 101 GLU A CA 1
ATOM 807 C C . GLU A 1 101 ? 10.160 -16.657 -17.509 1.00 80.06 101 GLU A C 1
ATOM 809 O O . GLU A 1 101 ? 8.984 -16.999 -17.374 1.00 80.06 101 GLU A O 1
ATOM 814 N N . LYS A 1 102 ? 10.500 -15.428 -17.913 1.00 80.19 102 LYS A N 1
ATOM 815 C CA . LYS A 1 102 ? 9.532 -14.365 -18.191 1.00 80.19 102 LYS A CA 1
ATOM 816 C C . LYS A 1 102 ? 8.705 -14.669 -19.444 1.00 80.19 102 LYS A C 1
ATOM 818 O O . LYS A 1 102 ? 7.498 -14.434 -19.447 1.00 80.19 102 LYS A O 1
ATOM 823 N N . TRP A 1 103 ? 9.318 -15.263 -20.469 1.00 82.56 103 TRP A N 1
ATOM 824 C CA . TRP A 1 103 ? 8.605 -15.755 -21.654 1.00 82.56 103 TRP A CA 1
ATOM 825 C C . TRP A 1 103 ? 7.595 -16.848 -21.316 1.00 82.56 103 TRP A C 1
ATOM 827 O O . TRP A 1 103 ? 6.434 -16.754 -21.713 1.00 82.56 103 TRP A O 1
ATOM 837 N N . VAL A 1 104 ? 8.020 -17.843 -20.533 1.00 86.38 104 VAL A N 1
ATOM 838 C CA . VAL A 1 104 ? 7.160 -18.954 -20.102 1.00 86.38 104 VAL A CA 1
ATOM 839 C C . VAL A 1 104 ? 5.957 -18.433 -19.317 1.00 86.38 104 VAL A C 1
ATOM 841 O O . VAL A 1 104 ? 4.825 -18.844 -19.573 1.00 86.38 104 VAL A O 1
ATOM 844 N N . TYR A 1 105 ? 6.183 -17.493 -18.398 1.00 85.56 105 TYR A N 1
ATOM 845 C CA . TYR A 1 105 ? 5.111 -16.853 -17.641 1.00 85.56 105 TYR A CA 1
ATOM 846 C C . TYR A 1 105 ? 4.088 -16.160 -18.554 1.00 85.56 105 TYR A C 1
ATOM 848 O O . TYR A 1 105 ? 2.883 -16.377 -18.407 1.00 85.56 105 TYR A O 1
ATOM 856 N N . TYR A 1 106 ? 4.548 -15.357 -19.519 1.00 83.75 106 TYR A N 1
ATOM 857 C CA . TYR A 1 106 ? 3.657 -14.638 -20.433 1.00 83.75 106 TYR A CA 1
ATOM 858 C C . TYR A 1 106 ? 2.846 -15.572 -21.325 1.00 83.75 106 TYR A C 1
ATOM 860 O O . TYR A 1 106 ? 1.651 -15.345 -21.530 1.00 83.75 106 TYR A O 1
ATOM 868 N N . GLU A 1 107 ? 3.465 -16.646 -21.803 1.00 87.00 107 GLU A N 1
ATOM 869 C CA . GLU A 1 107 ? 2.784 -17.650 -22.608 1.00 87.00 107 GLU A CA 1
ATOM 870 C C . GLU A 1 107 ? 1.699 -18.377 -21.803 1.00 87.00 107 GLU A C 1
ATOM 872 O O . GLU A 1 107 ? 0.551 -18.464 -22.245 1.00 87.00 107 GLU A O 1
ATOM 877 N N . GLN A 1 108 ? 2.016 -18.820 -20.584 1.00 90.06 108 GLN A N 1
ATOM 878 C CA . GLN A 1 108 ? 1.047 -19.466 -19.695 1.00 90.06 108 GLN A CA 1
ATOM 879 C C . GLN A 1 108 ? -0.115 -18.535 -19.331 1.00 90.06 108 GLN A C 1
ATOM 881 O O . GLN A 1 108 ? -1.278 -18.952 -19.342 1.00 90.06 108 GLN A O 1
ATOM 886 N N . TYR A 1 109 ? 0.182 -17.266 -19.039 1.00 86.31 109 TYR A N 1
ATOM 887 C CA . TYR A 1 109 ? -0.834 -16.263 -18.742 1.00 86.31 109 TYR A CA 1
ATOM 888 C C . TYR A 1 109 ? -1.783 -16.077 -19.927 1.00 86.31 109 TYR A C 1
ATOM 890 O O . TYR A 1 109 ? -2.996 -16.228 -19.773 1.00 86.31 109 TYR A O 1
ATOM 898 N N . TYR A 1 110 ? -1.239 -15.833 -21.123 1.00 86.62 110 TYR A N 1
ATOM 899 C CA . TYR A 1 110 ? -2.037 -15.619 -22.327 1.00 86.62 110 TYR A CA 1
ATOM 900 C C . TYR A 1 110 ? -2.888 -16.842 -22.680 1.00 86.62 110 TYR A C 1
ATOM 902 O O . TYR A 1 110 ? -4.060 -16.714 -23.041 1.00 86.62 110 TYR A O 1
ATOM 910 N N . GLN A 1 111 ? -2.342 -18.052 -22.530 1.00 90.50 111 GLN A N 1
ATOM 911 C CA . GLN A 1 111 ? -3.098 -19.280 -22.765 1.00 90.50 111 GLN A CA 1
ATOM 912 C C . GLN A 1 111 ? -4.340 -19.371 -21.872 1.00 90.50 111 GLN A C 1
ATOM 914 O O . GLN A 1 111 ? -5.399 -19.770 -22.373 1.00 90.50 111 GLN A O 1
ATOM 919 N N . LYS A 1 112 ? -4.218 -18.958 -20.602 1.00 91.94 112 LYS A N 1
ATOM 920 C CA . LYS A 1 112 ? -5.277 -19.000 -19.586 1.00 91.94 112 LYS A CA 1
ATOM 921 C C . LYS A 1 112 ? -6.310 -17.883 -19.738 1.00 91.94 112 LYS A C 1
ATOM 923 O O . LYS A 1 112 ? -7.500 -18.147 -19.602 1.00 91.94 112 LYS A O 1
ATOM 928 N N . THR A 1 113 ? -5.876 -16.650 -19.984 1.00 87.88 113 THR A N 1
ATOM 929 C CA . THR A 1 113 ? -6.746 -15.458 -19.932 1.00 87.88 113 THR A CA 1
ATOM 930 C C . THR A 1 113 ? -7.191 -14.971 -21.307 1.00 87.88 113 THR A C 1
ATOM 932 O O . THR A 1 113 ? -8.139 -14.196 -21.398 1.00 87.88 113 THR A O 1
ATOM 935 N N . LYS A 1 114 ? -6.514 -15.410 -22.379 1.00 88.81 114 LYS A N 1
ATOM 936 C CA . LYS A 1 114 ? -6.629 -14.856 -23.743 1.00 88.81 114 LYS A CA 1
ATOM 937 C C . LYS A 1 114 ? -6.359 -13.352 -23.810 1.00 88.81 114 LYS A C 1
ATOM 939 O O . LYS A 1 114 ? -6.785 -12.681 -24.746 1.00 88.81 114 LYS A O 1
ATOM 944 N N . GLN A 1 115 ? -5.630 -12.834 -22.831 1.00 74.81 115 GLN A N 1
ATOM 945 C CA . GLN A 1 115 ? -5.249 -11.437 -22.717 1.00 74.81 115 GLN A CA 1
ATOM 946 C C . GLN A 1 115 ? -3.745 -11.356 -22.478 1.00 74.81 115 GLN A C 1
ATOM 948 O O . GLN A 1 115 ? -3.158 -12.228 -21.834 1.00 74.81 115 GLN A O 1
ATOM 953 N N . LEU A 1 116 ? -3.108 -10.321 -23.020 1.00 73.81 116 LEU A N 1
ATOM 954 C CA . LEU A 1 116 ? -1.736 -10.009 -22.642 1.00 73.81 116 LEU A CA 1
ATOM 955 C C . LEU A 1 116 ? -1.756 -9.465 -21.208 1.00 73.81 116 LEU A C 1
ATOM 957 O O . LEU A 1 116 ? -2.658 -8.691 -20.877 1.00 73.81 116 LEU A O 1
ATOM 961 N N . PRO A 1 117 ? -0.807 -9.860 -20.349 1.00 67.00 117 PRO A N 1
ATOM 962 C CA . PRO A 1 117 ? -0.699 -9.249 -19.036 1.00 67.00 117 PRO A CA 1
ATOM 963 C C . PRO A 1 117 ? -0.406 -7.763 -19.236 1.00 67.00 117 PRO A C 1
ATOM 965 O O . PRO A 1 117 ? 0.555 -7.407 -19.921 1.00 67.00 117 PRO A O 1
ATOM 968 N N . MET A 1 118 ? -1.261 -6.896 -18.685 1.00 52.56 118 MET A N 1
ATOM 969 C CA . MET A 1 118 ? -0.962 -5.467 -18.646 1.00 52.56 118 MET A CA 1
ATOM 970 C C . MET A 1 118 ? 0.355 -5.283 -17.893 1.00 52.56 118 MET A C 1
ATOM 972 O O . MET A 1 118 ? 0.553 -5.880 -16.835 1.00 52.56 118 MET A O 1
ATOM 976 N N . GLN A 1 119 ? 1.258 -4.494 -18.474 1.00 48.03 119 GLN A N 1
ATOM 977 C CA . GLN A 1 119 ? 2.451 -4.020 -17.784 1.00 48.03 119 GLN A CA 1
ATOM 978 C C . GLN A 1 119 ? 1.978 -3.178 -16.591 1.00 48.03 119 GLN A C 1
ATOM 980 O O . GLN A 1 119 ? 1.543 -2.044 -16.778 1.00 48.03 119 GLN A O 1
ATOM 985 N N . LEU A 1 120 ? 1.977 -3.780 -15.401 1.00 38.41 120 LEU A N 1
ATOM 986 C CA . LEU A 1 120 ? 1.897 -3.076 -14.121 1.00 38.41 120 LEU A CA 1
ATOM 987 C C . LEU A 1 120 ? 3.297 -2.615 -13.714 1.00 38.41 120 LEU A C 1
ATOM 989 O O . LEU A 1 120 ? 4.249 -3.391 -13.966 1.00 38.41 120 LEU A O 1
#